Protein AF-A0A5B9YFU1-F1 (afdb_monomer)

pLDDT: mean 89.29, std 12.73, range [35.94, 96.81]

Sequence (88 aa):
MYKGYKVTKKLLRYMEYAKSRYEKIREDREVELWDILAEYEFIMRQPKCIQMFLYDIISDQFTHYGEYSVVRAVNGELYVRKLNSCKA

Structure (mmCIF, N/CA/C/O backbone):
data_AF-A0A5B9YFU1-F1
#
_entry.id   AF-A0A5B9YFU1-F1
#
loop_
_atom_site.group_PDB
_atom_site.id
_atom_site.type_symbol
_atom_site.label_atom_id
_atom_site.label_alt_id
_atom_site.label_comp_id
_atom_site.label_asym_id
_atom_site.label_entity_id
_atom_site.label_seq_id
_atom_site.pdbx_PDB_ins_code
_atom_site.Cartn_x
_atom_site.Cartn_y
_atom_site.Cartn_z
_atom_site.occupancy
_atom_site.B_iso_or_equiv
_atom_site.auth_seq_id
_atom_site.auth_comp_id
_atom_site.auth_asym_id
_atom_site.auth_atom_id
_atom_site.pdbx_PDB_model_num
ATOM 1 N N . MET A 1 1 ? 12.814 -1.023 -20.174 1.00 53.75 1 MET A N 1
ATOM 2 C CA . MET A 1 1 ? 12.340 -0.100 -19.118 1.00 53.75 1 MET A CA 1
ATOM 3 C C . MET A 1 1 ? 10.886 -0.447 -18.816 1.00 53.75 1 MET A C 1
ATOM 5 O O . MET A 1 1 ? 10.079 -0.418 -19.738 1.00 53.75 1 MET A O 1
ATOM 9 N N . TYR A 1 2 ? 10.560 -0.886 -17.596 1.00 62.16 2 TYR A N 1
ATOM 10 C CA . TYR A 1 2 ? 9.183 -1.267 -17.249 1.00 62.16 2 TYR A CA 1
ATOM 11 C C . TYR A 1 2 ? 8.289 -0.021 -17.190 1.00 62.16 2 TYR A C 1
ATOM 13 O O . TYR A 1 2 ? 8.656 0.977 -16.574 1.00 62.16 2 TYR A O 1
ATOM 21 N N . LYS A 1 3 ? 7.122 -0.072 -17.84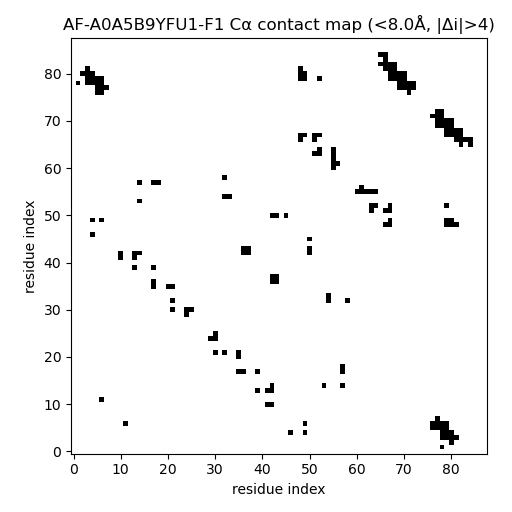1 1.00 74.00 3 LYS A N 1
ATOM 22 C CA . LYS A 1 3 ? 6.127 1.010 -17.816 1.00 74.00 3 LYS A CA 1
ATOM 23 C C . LYS A 1 3 ? 5.278 0.886 -16.545 1.00 74.00 3 LYS A C 1
ATOM 25 O O . LYS A 1 3 ? 4.210 0.283 -16.583 1.00 74.00 3 LYS A O 1
ATOM 30 N N . GLY A 1 4 ? 5.777 1.407 -15.426 1.00 86.44 4 GLY A N 1
ATOM 31 C CA . GLY A 1 4 ? 5.079 1.403 -14.138 1.00 86.44 4 GLY A CA 1
ATOM 32 C C . GLY A 1 4 ? 5.879 2.076 -13.024 1.00 86.44 4 GLY A C 1
ATOM 33 O O . GLY A 1 4 ? 7.055 2.399 -13.188 1.00 86.44 4 GLY A O 1
ATOM 34 N N . TYR A 1 5 ? 5.236 2.271 -11.881 1.00 92.69 5 TYR A N 1
ATOM 35 C CA . TYR A 1 5 ? 5.827 2.843 -10.680 1.00 92.69 5 TYR A CA 1
ATOM 36 C C . TYR A 1 5 ? 6.390 1.737 -9.799 1.00 92.69 5 TYR A C 1
ATOM 38 O O . TYR A 1 5 ? 5.703 0.770 -9.472 1.00 92.69 5 TYR A O 1
ATOM 46 N N . LYS A 1 6 ? 7.661 1.869 -9.426 1.00 93.12 6 LYS A N 1
ATOM 47 C CA . LYS A 1 6 ? 8.352 0.885 -8.594 1.00 93.12 6 LYS A CA 1
ATOM 48 C C . LYS A 1 6 ? 7.824 0.928 -7.163 1.00 93.12 6 LYS A C 1
ATOM 50 O O . LYS A 1 6 ? 7.889 1.968 -6.509 1.00 93.12 6 LYS A O 1
ATOM 55 N N . VAL A 1 7 ? 7.405 -0.219 -6.641 1.00 94.31 7 VAL A N 1
ATOM 56 C CA . VAL A 1 7 ? 7.102 -0.387 -5.218 1.00 94.31 7 VAL A CA 1
ATOM 57 C C . VAL A 1 7 ? 8.423 -0.557 -4.477 1.00 94.31 7 VAL A C 1
ATOM 59 O O . VAL A 1 7 ? 9.084 -1.594 -4.534 1.00 94.31 7 VAL A O 1
ATOM 62 N N . THR A 1 8 ? 8.867 0.514 -3.828 1.00 94.62 8 THR A N 1
ATOM 63 C CA . THR A 1 8 ? 10.156 0.526 -3.128 1.00 94.62 8 THR A CA 1
ATOM 64 C C . THR A 1 8 ? 10.066 -0.173 -1.770 1.00 94.62 8 THR A C 1
ATOM 66 O O . THR A 1 8 ? 9.014 -0.190 -1.137 1.00 94.62 8 THR A O 1
ATOM 69 N N . LYS A 1 9 ? 11.201 -0.658 -1.243 1.00 93.69 9 LYS A N 1
ATOM 70 C CA . LYS A 1 9 ? 11.280 -1.182 0.138 1.00 93.69 9 LYS A CA 1
ATOM 71 C C . LYS A 1 9 ? 10.805 -0.164 1.181 1.00 93.69 9 LYS A C 1
ATOM 73 O O . LYS A 1 9 ? 10.228 -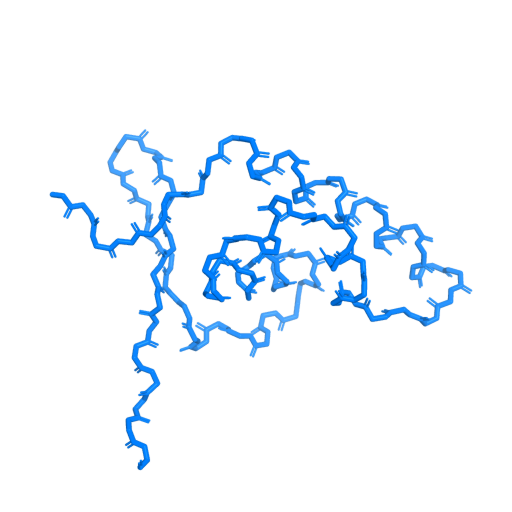0.537 2.195 1.00 93.69 9 LYS A O 1
ATOM 78 N N . LYS A 1 10 ? 11.049 1.132 0.942 1.00 95.25 10 LYS A N 1
ATOM 79 C CA . LYS A 1 10 ? 10.568 2.207 1.821 1.00 95.25 10 LYS A CA 1
ATOM 80 C C . LYS A 1 10 ? 9.041 2.272 1.812 1.00 95.25 10 LYS A C 1
ATOM 82 O O . LYS A 1 10 ? 8.458 2.358 2.883 1.00 95.25 10 LYS A O 1
ATOM 87 N N . LEU A 1 11 ? 8.420 2.176 0.637 1.00 95.62 11 LEU A N 1
ATOM 88 C CA . LEU A 1 11 ? 6.964 2.166 0.506 1.00 95.62 11 LEU A CA 1
ATOM 89 C C . LEU A 1 11 ? 6.335 0.955 1.197 1.00 95.62 11 LEU A C 1
ATOM 91 O O . LEU A 1 11 ? 5.382 1.132 1.943 1.00 95.62 11 LEU A O 1
ATOM 95 N N . LEU A 1 12 ? 6.924 -0.233 1.032 1.00 94.06 12 LEU A N 1
ATOM 96 C CA . LEU A 1 12 ? 6.472 -1.441 1.728 1.00 94.06 12 LEU A CA 1
ATOM 97 C C . LEU A 1 12 ? 6.512 -1.277 3.253 1.00 94.06 12 LEU A C 1
ATOM 99 O O . LEU A 1 12 ? 5.566 -1.656 3.923 1.00 94.06 12 LEU A O 1
ATOM 103 N N . ARG A 1 13 ? 7.546 -0.639 3.817 1.00 96.56 13 ARG A N 1
ATOM 104 C CA . ARG A 1 13 ? 7.578 -0.369 5.268 1.00 96.56 13 ARG A CA 1
ATOM 105 C C . ARG A 1 13 ? 6.432 0.532 5.729 1.00 96.56 13 ARG A C 1
ATOM 107 O O . ARG A 1 13 ? 5.827 0.249 6.753 1.00 96.56 13 ARG A O 1
ATOM 114 N N . TYR A 1 14 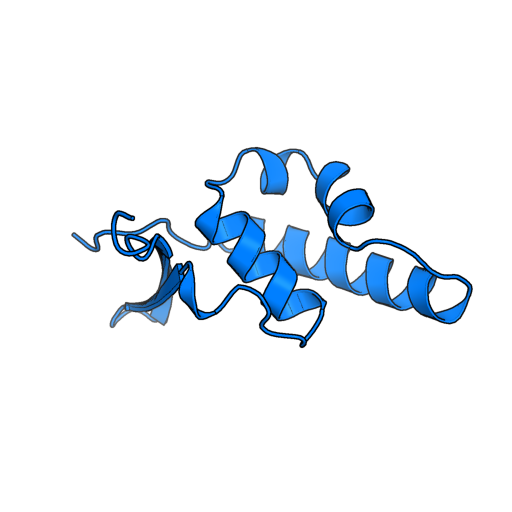? 6.123 1.592 4.982 1.00 96.44 14 TYR A N 1
ATOM 115 C CA . TYR A 1 14 ? 4.981 2.451 5.314 1.00 96.44 14 TYR A CA 1
ATOM 116 C C . TYR A 1 14 ? 3.640 1.731 5.149 1.00 96.44 14 TYR A C 1
ATOM 118 O O . TYR A 1 14 ? 2.745 1.955 5.955 1.00 96.44 14 TYR A O 1
ATOM 126 N N . MET A 1 15 ? 3.521 0.847 4.155 1.00 95.44 15 MET A N 1
ATOM 127 C CA . MET A 1 15 ? 2.353 -0.021 3.985 1.00 95.44 15 MET A CA 1
ATOM 128 C C . MET A 1 15 ? 2.144 -0.917 5.209 1.00 95.44 15 MET A C 1
ATOM 130 O O . MET A 1 15 ? 1.042 -0.945 5.740 1.00 95.44 15 MET A O 1
ATOM 134 N N . GLU A 1 16 ? 3.192 -1.579 5.706 1.00 96.62 16 GLU A N 1
ATOM 135 C CA . GLU A 1 16 ? 3.105 -2.414 6.915 1.00 96.62 16 GLU A CA 1
ATOM 136 C C . GLU A 1 16 ? 2.721 -1.597 8.160 1.00 96.62 16 GLU A C 1
ATOM 138 O O . GLU A 1 16 ? 1.912 -2.039 8.973 1.00 96.62 16 GLU A O 1
ATOM 143 N N . TYR A 1 17 ? 3.247 -0.374 8.304 1.00 96.81 17 TYR A N 1
ATOM 144 C CA . TYR A 1 17 ? 2.851 0.515 9.403 1.00 96.81 17 TYR A CA 1
ATOM 145 C C . TYR A 1 17 ? 1.377 0.915 9.323 1.00 96.81 17 TYR A C 1
ATOM 147 O O . TYR A 1 17 ? 0.680 0.873 10.337 1.00 96.81 17 TYR A O 1
ATOM 155 N N . ALA A 1 18 ? 0.903 1.281 8.130 1.00 96.50 18 ALA A N 1
ATOM 156 C CA . ALA A 1 18 ? -0.497 1.611 7.903 1.00 96.50 18 ALA A CA 1
ATOM 157 C C . ALA A 1 18 ? -1.404 0.398 8.154 1.00 96.50 18 ALA A C 1
ATOM 159 O O . ALA A 1 18 ? -2.428 0.538 8.818 1.00 96.50 18 ALA A O 1
ATOM 160 N N . LYS A 1 19 ? -0.990 -0.796 7.706 1.00 96.62 19 LYS A N 1
ATOM 161 C CA . LYS A 1 19 ? -1.700 -2.058 7.934 1.00 96.62 19 LYS A CA 1
ATOM 162 C C . LYS A 1 19 ? -1.867 -2.359 9.416 1.00 96.62 19 LYS A C 1
ATOM 164 O O . LYS A 1 19 ? -2.993 -2.483 9.881 1.00 96.62 19 LYS A O 1
ATOM 169 N N . SER A 1 20 ? -0.766 -2.386 10.167 1.00 96.06 20 SER A N 1
ATOM 170 C CA . SER A 1 20 ? -0.809 -2.681 11.603 1.00 96.06 20 SER A CA 1
ATOM 171 C C . SER A 1 20 ? -1.679 -1.683 12.367 1.00 96.06 20 SER A C 1
ATOM 173 O O . SER A 1 20 ? -2.372 -2.049 13.315 1.00 96.06 20 SER A O 1
ATOM 175 N 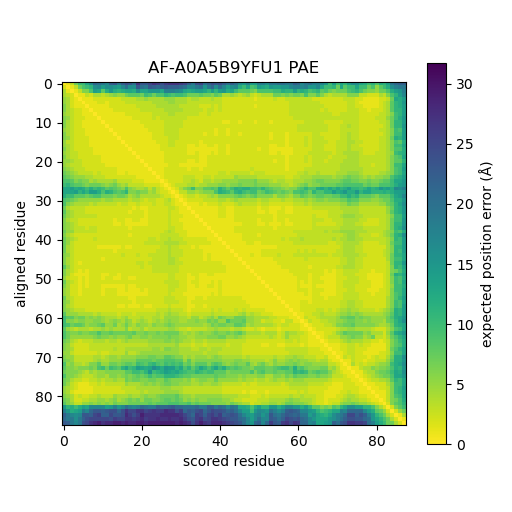N . ARG A 1 21 ? -1.665 -0.409 11.962 1.00 95.19 21 ARG A N 1
ATOM 176 C CA . ARG A 1 21 ? -2.533 0.607 12.556 1.00 95.19 21 ARG A CA 1
ATOM 177 C C . ARG A 1 21 ? -4.003 0.396 12.195 1.00 95.19 21 ARG A C 1
ATOM 179 O O . ARG A 1 21 ? -4.845 0.527 13.077 1.00 95.19 21 ARG A O 1
ATOM 186 N N . TYR A 1 22 ? -4.306 0.080 10.938 1.00 95.56 22 TYR A N 1
ATOM 187 C CA . TYR A 1 22 ? -5.666 -0.219 10.498 1.00 95.56 22 TYR A CA 1
ATOM 188 C C . TYR A 1 22 ? -6.247 -1.410 11.247 1.00 95.56 22 TYR A C 1
ATOM 190 O O . TYR A 1 22 ? -7.328 -1.276 11.806 1.00 95.56 22 TYR A O 1
ATOM 198 N N . GLU A 1 23 ? -5.502 -2.513 11.332 1.00 93.94 23 GLU A N 1
ATOM 199 C CA . GLU A 1 23 ? -5.890 -3.727 12.060 1.00 93.94 23 GLU A CA 1
ATOM 200 C C . GLU A 1 23 ? -6.222 -3.435 13.526 1.00 93.94 23 GLU A C 1
ATOM 202 O O . GLU A 1 23 ? -7.288 -3.816 13.992 1.00 93.94 23 GLU A O 1
ATOM 207 N N . LYS A 1 24 ? -5.386 -2.658 14.222 1.00 94.19 24 LYS A N 1
ATOM 208 C CA . LYS A 1 24 ? -5.656 -2.276 15.616 1.00 94.19 24 LYS A CA 1
ATOM 209 C C . LYS A 1 24 ? -6.913 -1.426 15.776 1.00 94.19 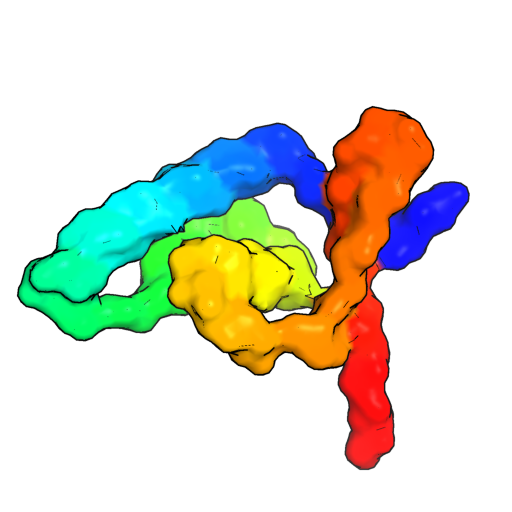24 LYS A C 1
ATOM 211 O O . LYS A 1 24 ? -7.667 -1.621 16.713 1.00 94.19 24 LYS A O 1
ATOM 216 N N . ILE A 1 25 ? -7.131 -0.448 14.896 1.00 92.94 25 ILE A N 1
ATOM 217 C CA . ILE A 1 25 ? -8.261 0.479 15.054 1.00 92.94 25 ILE A CA 1
ATOM 218 C C . ILE A 1 25 ? -9.583 -0.192 14.662 1.00 92.94 25 ILE A C 1
ATOM 220 O O . ILE A 1 25 ? -10.592 0.048 15.321 1.00 92.94 25 ILE A O 1
ATOM 224 N N . ARG A 1 26 ? -9.584 -1.028 13.613 1.00 91.12 26 ARG A N 1
ATOM 225 C CA . ARG A 1 26 ? -10.801 -1.699 13.123 1.00 91.12 26 ARG A CA 1
ATOM 226 C C . ARG A 1 26 ? -11.350 -2.758 14.080 1.00 91.12 26 ARG A C 1
ATOM 228 O O . ARG A 1 26 ? -12.497 -3.159 13.923 1.00 91.12 26 ARG A O 1
ATOM 235 N N . GLU A 1 27 ? -10.536 -3.241 15.019 1.00 88.31 27 GLU A N 1
ATOM 236 C CA . GLU A 1 27 ? -10.987 -4.126 16.101 1.00 88.31 27 GLU A CA 1
ATOM 237 C C . GLU A 1 27 ? -11.909 -3.388 17.085 1.00 88.31 27 GLU A C 1
ATOM 239 O O . GLU A 1 27 ? -12.874 -3.974 17.570 1.00 88.31 27 GLU A O 1
ATOM 244 N N . ASP A 1 28 ? -11.660 -2.095 17.319 1.00 86.88 28 ASP A N 1
ATOM 245 C CA . ASP A 1 28 ? -12.359 -1.301 18.335 1.00 86.88 28 ASP A CA 1
ATOM 246 C C . ASP A 1 28 ? -13.496 -0.434 17.770 1.00 86.88 28 ASP A C 1
ATOM 248 O O . ASP A 1 28 ? -14.443 -0.095 18.484 1.00 86.88 28 ASP A O 1
ATOM 252 N N . ARG A 1 29 ? -13.397 -0.007 16.504 1.00 89.31 29 ARG A N 1
ATOM 253 C CA . ARG A 1 29 ? -14.367 0.898 15.870 1.00 89.31 29 ARG A CA 1
ATOM 254 C C . ARG A 1 29 ? -14.349 0.811 14.349 1.00 89.31 29 ARG A C 1
ATOM 256 O O . ARG A 1 29 ? -13.354 0.428 13.742 1.00 89.31 29 ARG A O 1
ATOM 263 N N . GLU A 1 30 ? -15.424 1.279 13.729 1.00 89.12 30 GLU A N 1
ATOM 264 C CA . GLU A 1 30 ? -15.456 1.505 12.286 1.00 89.12 30 GLU A CA 1
ATOM 265 C C . GLU A 1 30 ? -14.470 2.624 11.906 1.00 89.12 30 GLU A C 1
ATOM 267 O O . GLU A 1 30 ? -14.451 3.697 12.516 1.00 89.12 30 GLU A O 1
ATOM 272 N N . VAL A 1 31 ? -13.594 2.345 10.940 1.00 91.25 31 VAL A N 1
ATOM 273 C CA . VAL A 1 31 ? -12.591 3.292 10.446 1.00 91.25 31 VAL A CA 1
ATOM 274 C C . VAL A 1 31 ? -12.378 3.098 8.951 1.00 91.25 31 VAL A C 1
ATOM 276 O O . VAL A 1 31 ? -12.194 1.976 8.474 1.00 91.25 31 VAL A O 1
ATOM 279 N N . GLU A 1 32 ? -12.343 4.206 8.218 1.00 93.62 32 GLU A N 1
ATOM 280 C CA . GLU A 1 32 ? -12.023 4.206 6.798 1.00 93.62 32 GLU A CA 1
ATOM 281 C C . GLU A 1 32 ? -10.511 4.085 6.591 1.00 93.62 32 GLU A C 1
ATOM 283 O O . GLU A 1 32 ? -9.714 4.884 7.090 1.00 93.62 32 GLU A O 1
ATOM 288 N N . LEU A 1 33 ? -10.082 3.091 5.809 1.00 95.31 33 LEU A N 1
ATOM 289 C CA . LEU A 1 33 ? -8.659 2.878 5.527 1.00 95.31 33 LEU A CA 1
ATOM 290 C C . LEU A 1 33 ? -8.032 4.082 4.800 1.00 95.31 33 LEU A C 1
ATOM 292 O O . LEU A 1 33 ? -6.849 4.370 4.990 1.00 95.31 33 LEU A O 1
ATOM 296 N N . TRP A 1 34 ? -8.810 4.820 4.003 1.00 96.12 34 TRP A N 1
ATOM 297 C CA . TRP A 1 34 ? -8.328 6.041 3.357 1.00 96.12 34 TRP A CA 1
ATOM 298 C C . TRP A 1 34 ? -7.904 7.115 4.359 1.00 96.12 34 TRP A C 1
ATOM 300 O O . TRP A 1 34 ? -6.898 7.778 4.106 1.00 96.12 34 TRP A O 1
ATOM 310 N N . ASP A 1 35 ? -8.587 7.233 5.499 1.00 95.69 35 ASP A N 1
ATOM 311 C CA . ASP A 1 35 ? -8.220 8.189 6.547 1.00 95.69 35 ASP A CA 1
ATOM 312 C C . ASP A 1 35 ? -6.866 7.826 7.155 1.00 95.69 35 ASP A C 1
ATOM 314 O O . ASP A 1 35 ? -6.000 8.680 7.323 1.00 95.69 35 ASP A O 1
ATOM 318 N N . ILE A 1 36 ? -6.629 6.532 7.383 1.00 96.00 36 ILE A N 1
ATOM 319 C CA . ILE A 1 36 ? -5.340 6.046 7.882 1.00 96.00 36 ILE A CA 1
ATOM 320 C C . ILE A 1 36 ? -4.234 6.306 6.862 1.00 96.00 36 ILE A C 1
ATOM 322 O O . ILE A 1 36 ? -3.166 6.789 7.231 1.00 96.00 36 ILE A O 1
ATOM 326 N N . LEU A 1 37 ? -4.466 6.006 5.580 1.00 96.31 37 LEU A N 1
ATOM 327 C CA . LEU A 1 37 ? -3.480 6.242 4.522 1.00 96.31 37 LEU A CA 1
ATOM 328 C C . LEU A 1 37 ? -3.173 7.732 4.332 1.00 96.31 37 LEU A C 1
ATOM 330 O O . LEU A 1 37 ? -2.019 8.070 4.055 1.00 96.31 37 LEU A O 1
ATOM 334 N N . ALA A 1 38 ? -4.163 8.610 4.521 1.00 96.19 38 ALA A N 1
ATOM 335 C CA . ALA A 1 38 ? -4.011 10.057 4.402 1.00 96.19 38 ALA A CA 1
ATOM 336 C C . ALA A 1 38 ? -2.980 10.632 5.388 1.00 96.19 38 ALA A C 1
ATOM 338 O O . ALA A 1 38 ? -2.307 11.613 5.071 1.00 96.19 38 ALA A O 1
ATOM 339 N N . GLU A 1 39 ? -2.783 9.986 6.538 1.00 95.94 39 GLU A N 1
ATOM 340 C CA . GLU A 1 39 ? -1.779 10.383 7.530 1.00 95.94 39 GLU A CA 1
ATOM 341 C C . GLU A 1 39 ? -0.334 10.068 7.101 1.00 95.94 39 GLU A C 1
ATOM 343 O O . GLU A 1 39 ? 0.625 10.620 7.645 1.00 95.94 39 GLU A O 1
ATOM 348 N N . TYR A 1 40 ? -0.141 9.208 6.096 1.00 96.19 40 TYR A N 1
ATOM 349 C CA . TYR A 1 40 ? 1.177 8.851 5.578 1.00 96.19 40 TYR A CA 1
ATOM 350 C C . TYR A 1 40 ? 1.494 9.645 4.311 1.00 96.19 40 TYR A C 1
ATOM 352 O O . TYR A 1 40 ? 1.316 9.167 3.189 1.00 96.19 40 TYR A O 1
ATOM 360 N N . GLU A 1 41 ? 2.080 10.833 4.475 1.00 95.69 41 GLU A N 1
ATOM 361 C CA . GLU A 1 41 ? 2.441 11.717 3.356 1.00 95.69 41 GLU A CA 1
ATOM 362 C C . GLU A 1 41 ? 3.237 10.996 2.247 1.00 95.69 41 GLU A C 1
ATOM 364 O O . GLU A 1 41 ? 3.014 11.210 1.054 1.00 95.69 41 GLU A O 1
ATOM 369 N N . PHE A 1 42 ? 4.146 10.087 2.618 1.00 94.94 42 PHE A N 1
ATOM 370 C CA . PHE A 1 42 ? 4.934 9.319 1.651 1.00 94.94 42 PHE A CA 1
ATOM 371 C C . PHE A 1 42 ? 4.076 8.420 0.745 1.00 94.94 42 PHE A C 1
ATOM 373 O O . PHE A 1 42 ? 4.413 8.261 -0.431 1.00 94.94 42 PHE A O 1
ATOM 380 N N . ILE A 1 43 ? 2.988 7.853 1.280 1.00 95.81 43 ILE A N 1
ATOM 381 C CA . ILE A 1 43 ? 1.996 7.075 0.527 1.00 95.81 43 ILE A CA 1
ATOM 382 C C . ILE A 1 43 ? 1.165 8.018 -0.345 1.00 95.81 43 ILE A C 1
ATOM 384 O O . ILE A 1 43 ? 1.008 7.767 -1.539 1.00 95.81 43 ILE A O 1
ATOM 388 N N . MET A 1 44 ? 0.700 9.135 0.212 1.00 96.06 44 MET A N 1
ATOM 389 C CA . MET A 1 44 ? -0.174 10.073 -0.499 1.00 96.06 44 MET A CA 1
ATOM 390 C C . MET A 1 44 ? 0.512 10.814 -1.650 1.00 96.06 44 MET A C 1
ATOM 392 O O . MET A 1 44 ? -0.140 11.184 -2.623 1.00 96.06 44 MET A O 1
ATOM 396 N N . ARG A 1 45 ? 1.840 10.964 -1.605 1.00 96.12 45 ARG A N 1
ATOM 397 C CA . ARG A 1 45 ? 2.641 11.468 -2.733 1.00 96.12 45 ARG A CA 1
ATOM 398 C C . ARG A 1 45 ? 2.827 10.442 -3.859 1.00 96.12 45 ARG A C 1
ATOM 400 O O . ARG A 1 45 ? 3.327 10.800 -4.924 1.00 96.12 45 ARG A O 1
ATOM 407 N N . GLN A 1 46 ? 2.473 9.171 -3.647 1.00 95.31 46 GLN A N 1
ATOM 408 C CA . GLN A 1 46 ? 2.524 8.171 -4.713 1.00 95.31 46 GLN A CA 1
ATOM 409 C C . GLN A 1 46 ? 1.383 8.381 -5.717 1.00 95.31 46 GLN A C 1
ATOM 411 O O . GLN A 1 46 ? 0.329 8.906 -5.363 1.00 95.31 46 GLN A O 1
ATOM 416 N N . PRO A 1 47 ? 1.537 7.921 -6.966 1.00 94.81 47 PRO A N 1
ATOM 417 C CA . PRO A 1 47 ? 0.456 7.913 -7.946 1.00 94.81 47 PRO A CA 1
ATOM 418 C C . PRO A 1 47 ? -0.776 7.149 -7.458 1.00 94.81 47 PRO A C 1
ATOM 420 O O . PRO A 1 47 ? -0.656 6.149 -6.751 1.00 94.81 47 PRO A O 1
ATOM 423 N N . LYS A 1 48 ? -1.965 7.545 -7.927 1.00 94.31 48 LYS A N 1
ATOM 424 C CA . LYS A 1 48 ? -3.235 6.966 -7.461 1.00 94.31 48 LYS A CA 1
ATOM 425 C C . LYS A 1 48 ? -3.316 5.439 -7.608 1.00 94.31 48 LYS A C 1
ATOM 427 O O . LYS A 1 48 ? -3.804 4.784 -6.700 1.00 94.31 48 LYS A O 1
ATOM 432 N N . CYS A 1 49 ? -2.764 4.863 -8.680 1.00 93.38 49 CYS A N 1
ATOM 433 C CA . CYS A 1 49 ? -2.718 3.403 -8.859 1.00 93.38 49 CYS A CA 1
ATOM 434 C C . CYS A 1 49 ? -1.880 2.680 -7.789 1.00 93.38 49 CYS A C 1
ATOM 436 O O . CYS A 1 49 ? -2.225 1.573 -7.396 1.00 93.38 49 CYS A O 1
ATOM 438 N N . ILE A 1 50 ? -0.810 3.307 -7.284 1.00 95.56 50 ILE A N 1
ATOM 439 C CA . ILE A 1 50 ? -0.047 2.785 -6.145 1.00 95.56 50 ILE A CA 1
ATOM 440 C C . ILE A 1 50 ? -0.889 2.898 -4.876 1.00 95.56 50 ILE A C 1
ATOM 442 O O . ILE A 1 50 ? -0.966 1.936 -4.127 1.00 95.56 50 ILE A O 1
ATOM 446 N N . GLN A 1 51 ? -1.540 4.041 -4.643 1.00 96.69 51 GLN A N 1
ATOM 447 C CA . GLN A 1 51 ? -2.400 4.222 -3.468 1.00 96.69 51 GLN A CA 1
ATOM 448 C C . GLN A 1 51 ? -3.531 3.179 -3.423 1.00 96.69 51 GLN A C 1
ATOM 450 O O . GLN A 1 51 ? -3.750 2.572 -2.385 1.00 96.69 51 GLN A O 1
ATOM 455 N N . MET A 1 52 ? -4.199 2.938 -4.556 1.00 95.88 52 MET A N 1
ATOM 456 C CA . MET A 1 52 ? -5.240 1.914 -4.721 1.00 95.88 52 MET A CA 1
ATOM 457 C C . MET A 1 52 ? -4.699 0.500 -4.496 1.00 95.88 52 MET A C 1
ATOM 459 O O . MET A 1 52 ? -5.294 -0.270 -3.754 1.00 95.88 52 MET A O 1
ATOM 463 N N . PHE A 1 53 ? -3.531 0.181 -5.064 1.00 95.81 53 PHE A N 1
ATOM 464 C CA . PHE A 1 53 ? -2.853 -1.089 -4.798 1.00 95.81 53 PHE A CA 1
ATOM 465 C C . PHE A 1 53 ? -2.582 -1.293 -3.302 1.00 95.81 53 PHE A C 1
ATOM 467 O O . PHE A 1 53 ? -2.839 -2.367 -2.773 1.00 95.81 53 PHE A O 1
ATOM 474 N N . LEU A 1 54 ? -2.083 -0.271 -2.604 1.00 96.25 54 LEU A N 1
ATOM 475 C CA . LEU A 1 54 ? -1.839 -0.362 -1.164 1.00 96.25 54 LEU A CA 1
ATOM 476 C C . LEU A 1 54 ? -3.143 -0.527 -0.376 1.00 96.25 54 LEU A C 1
ATOM 478 O O . LEU A 1 54 ? -3.182 -1.334 0.547 1.00 96.25 54 LEU A O 1
ATOM 482 N N . TYR A 1 55 ? -4.198 0.199 -0.754 1.00 96.38 55 TYR A N 1
ATOM 483 C CA . TYR A 1 55 ? -5.521 0.061 -0.148 1.00 96.38 55 TYR A CA 1
ATOM 484 C C . TYR A 1 55 ? -6.029 -1.381 -0.254 1.00 96.38 55 TYR A C 1
ATOM 486 O O . TYR A 1 55 ? -6.402 -1.979 0.753 1.00 96.38 55 TYR A O 1
ATOM 494 N N . ASP A 1 56 ? -5.994 -1.960 -1.452 1.00 95.75 56 ASP A N 1
ATOM 495 C CA . ASP A 1 56 ? -6.491 -3.314 -1.709 1.00 95.75 56 ASP A CA 1
ATOM 496 C C . ASP A 1 56 ? -5.712 -4.377 -0.931 1.00 95.75 56 ASP A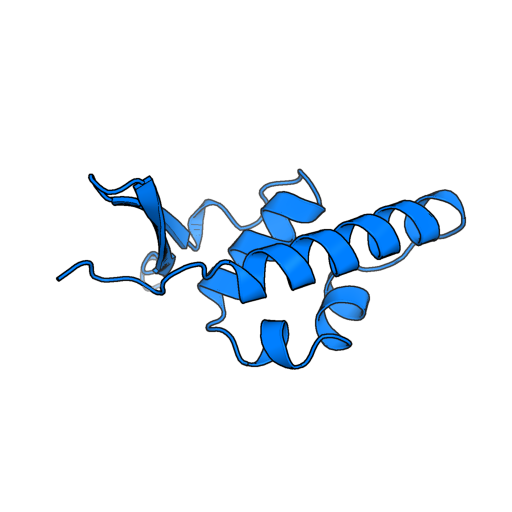 C 1
ATOM 498 O O . ASP A 1 56 ? -6.307 -5.300 -0.384 1.00 95.75 56 ASP A O 1
ATOM 502 N N . ILE A 1 57 ? -4.391 -4.218 -0.819 1.00 95.19 57 ILE A N 1
ATOM 503 C CA . ILE A 1 57 ? -3.525 -5.151 -0.084 1.00 95.19 57 ILE A CA 1
ATOM 504 C C . ILE A 1 57 ? -3.730 -5.060 1.433 1.00 95.19 57 ILE A C 1
ATOM 506 O O . ILE A 1 57 ? -3.613 -6.066 2.131 1.00 95.19 57 ILE A O 1
ATOM 510 N N . ILE A 1 58 ? -4.002 -3.867 1.965 1.00 95.38 58 ILE A N 1
ATOM 511 C CA . ILE A 1 58 ? -4.225 -3.674 3.405 1.00 95.38 58 ILE A CA 1
ATOM 512 C C . ILE A 1 58 ? -5.644 -4.096 3.803 1.00 95.38 58 ILE A C 1
ATOM 514 O O . ILE A 1 58 ? -5.824 -4.702 4.857 1.00 95.38 58 ILE A O 1
ATOM 518 N N . SER A 1 59 ? -6.643 -3.768 2.981 1.00 93.56 59 SER A N 1
ATOM 519 C CA . SER A 1 59 ? -8.049 -4.100 3.244 1.00 93.56 59 SER A CA 1
ATOM 520 C C . SER A 1 59 ? -8.388 -5.567 2.975 1.00 93.56 59 SER A C 1
ATOM 522 O O . SER A 1 59 ? -9.342 -6.064 3.569 1.00 93.56 59 SER A O 1
ATOM 524 N N . ASP A 1 60 ? -7.628 -6.241 2.103 1.00 91.50 60 ASP A N 1
ATOM 525 C CA . ASP A 1 60 ? -7.918 -7.580 1.561 1.00 91.50 60 ASP A CA 1
ATOM 526 C C . ASP A 1 60 ? -9.250 -7.655 0.782 1.00 91.50 60 ASP A C 1
ATOM 528 O O . ASP A 1 60 ? -9.822 -8.721 0.578 1.00 91.50 60 ASP A O 1
ATOM 532 N N . GLN A 1 61 ? -9.768 -6.505 0.333 1.00 88.44 61 GLN A N 1
ATOM 533 C CA . GLN A 1 61 ? -11.053 -6.416 -0.375 1.00 88.44 61 GLN A CA 1
ATOM 534 C C . GLN A 1 61 ? -10.905 -6.349 -1.898 1.00 88.44 61 GLN A C 1
ATOM 536 O O . GLN A 1 61 ? -11.876 -6.586 -2.614 1.00 88.44 61 GLN A O 1
ATOM 541 N N . PHE A 1 62 ? -9.706 -6.026 -2.399 1.00 89.12 62 PHE A N 1
ATOM 542 C CA . PHE A 1 62 ? -9.401 -5.925 -3.831 1.00 89.12 62 PHE A CA 1
ATOM 543 C C . PHE A 1 62 ? -10.409 -5.081 -4.632 1.00 89.12 62 PHE A C 1
ATOM 545 O O . PHE A 1 62 ? -10.719 -5.402 -5.775 1.00 89.12 62 PHE A O 1
ATOM 552 N N . THR A 1 63 ? -10.938 -3.995 -4.064 1.00 89.69 63 THR A N 1
ATOM 553 C CA . THR A 1 63 ? -11.992 -3.179 -4.693 1.00 89.69 63 THR A CA 1
ATOM 554 C C . THR A 1 63 ? -11.510 -2.394 -5.912 1.00 89.69 63 THR A C 1
ATOM 556 O O . THR A 1 63 ? -12.321 -1.994 -6.746 1.00 89.69 63 THR A O 1
ATOM 559 N N . HIS A 1 64 ? -10.198 -2.215 -6.068 1.00 90.50 64 HIS A N 1
ATOM 560 C CA . HIS A 1 64 ? -9.580 -1.447 -7.145 1.00 90.50 64 HIS A CA 1
ATOM 561 C C . HIS A 1 64 ? -8.751 -2.311 -8.110 1.00 90.50 64 HIS A C 1
ATOM 563 O O . HIS A 1 64 ? -8.002 -1.761 -8.921 1.00 90.50 64 HIS A O 1
ATOM 569 N N . TYR A 1 65 ? -8.870 -3.645 -8.082 1.00 86.44 65 TYR A N 1
ATOM 570 C CA . TYR A 1 65 ? -8.036 -4.544 -8.898 1.00 86.44 65 TYR A CA 1
ATOM 571 C C . TYR A 1 65 ? -8.125 -4.280 -10.417 1.00 86.44 65 TYR A C 1
ATOM 573 O O . TYR A 1 65 ? -7.202 -4.611 -11.160 1.00 86.44 65 TYR A O 1
ATOM 581 N N . GLY A 1 66 ? -9.223 -3.675 -10.888 1.00 87.19 66 GLY A N 1
ATOM 582 C CA . GLY A 1 66 ? -9.412 -3.256 -12.283 1.00 87.19 66 GLY A CA 1
ATOM 583 C C . GLY A 1 66 ? -8.720 -1.937 -12.661 1.00 87.19 66 GLY A C 1
ATOM 584 O O . GLY A 1 66 ? -8.584 -1.634 -13.844 1.00 87.19 66 GLY A O 1
ATOM 585 N N . GLU A 1 67 ? -8.246 -1.164 -11.682 1.00 90.25 67 GLU A N 1
ATOM 586 C CA . GLU A 1 67 ? -7.649 0.169 -11.869 1.00 90.25 67 GLU A CA 1
ATOM 587 C C . GLU A 1 67 ? -6.117 0.126 -11.981 1.00 90.25 67 GLU A C 1
ATOM 589 O O . GLU A 1 67 ? -5.470 1.078 -12.443 1.00 90.25 67 GLU A O 1
ATOM 594 N N . TYR A 1 68 ? -5.497 -0.982 -11.573 1.00 92.88 68 TYR A N 1
ATOM 595 C CA . TYR A 1 68 ? -4.051 -1.151 -11.612 1.00 92.88 68 TYR A CA 1
ATOM 596 C C . TYR A 1 68 ? -3.628 -2.552 -12.048 1.00 92.88 68 TYR A C 1
ATOM 598 O O . TYR A 1 68 ? -4.352 -3.531 -11.949 1.00 92.88 68 TYR A O 1
ATOM 606 N N . SER A 1 69 ? -2.395 -2.654 -12.533 1.00 92.62 69 SER A N 1
ATOM 607 C CA . SER A 1 69 ? -1.755 -3.918 -12.876 1.00 92.62 69 SER A CA 1
ATOM 608 C C . SER A 1 69 ? -0.413 -4.011 -12.173 1.00 92.62 69 SER A C 1
ATOM 610 O O . SER A 1 69 ? 0.385 -3.069 -12.202 1.00 92.62 69 SER A O 1
ATOM 612 N N . VAL A 1 70 ? -0.178 -5.161 -11.545 1.00 92.25 70 VAL A N 1
ATOM 613 C CA . VAL A 1 70 ? 1.068 -5.490 -10.858 1.00 92.25 70 VAL A CA 1
ATOM 614 C C . VAL A 1 70 ? 1.953 -6.297 -11.798 1.00 92.25 70 VAL A C 1
ATOM 616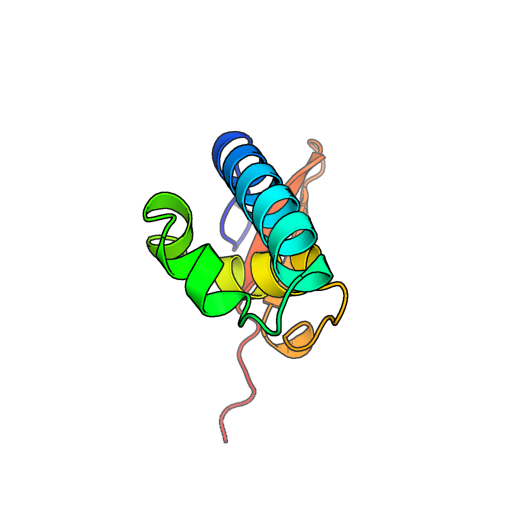 O 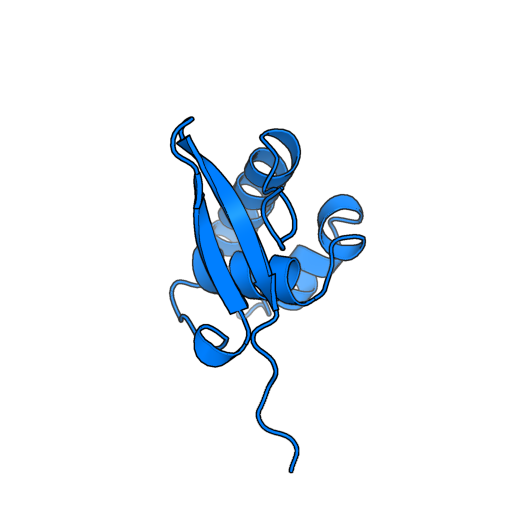O . VAL A 1 70 ? 1.521 -7.288 -12.380 1.00 92.25 70 VAL A O 1
ATOM 619 N N . VAL A 1 71 ? 3.205 -5.879 -11.941 1.00 90.81 71 VAL A N 1
ATOM 620 C CA . VAL A 1 71 ? 4.216 -6.558 -12.750 1.00 90.81 71 VAL A CA 1
ATOM 621 C C . VAL A 1 71 ? 5.412 -6.862 -11.863 1.00 90.81 71 VAL A C 1
ATOM 623 O O . VAL A 1 71 ? 5.985 -5.960 -11.250 1.00 90.81 71 VAL A O 1
ATOM 626 N N . ARG A 1 72 ? 5.806 -8.135 -11.806 1.00 87.81 72 ARG A N 1
ATOM 627 C CA . ARG A 1 72 ? 7.048 -8.559 -11.160 1.00 87.81 72 ARG A CA 1
ATOM 628 C C . ARG A 1 72 ? 8.134 -8.681 -12.223 1.00 87.81 72 ARG A C 1
ATOM 630 O O . ARG A 1 72 ? 8.001 -9.453 -13.167 1.00 87.81 72 ARG A O 1
ATOM 637 N N . ALA A 1 73 ? 9.186 -7.887 -12.086 1.00 83.69 73 ALA A N 1
ATOM 638 C CA . ALA A 1 73 ? 10.348 -7.953 -12.955 1.00 83.69 73 ALA A CA 1
ATOM 639 C C . ALA A 1 73 ? 11.192 -9.203 -12.651 1.00 83.69 73 ALA A C 1
ATOM 641 O O . ALA A 1 73 ? 11.122 -9.771 -11.562 1.00 83.69 73 ALA A O 1
ATOM 642 N N . VAL A 1 74 ? 12.030 -9.606 -13.611 1.00 81.62 74 VAL A N 1
ATOM 643 C CA . VAL A 1 74 ? 12.908 -10.794 -13.517 1.00 81.62 74 VAL A CA 1
ATOM 644 C C . VAL A 1 74 ? 13.858 -10.734 -12.310 1.00 81.62 74 VAL A C 1
ATOM 646 O O . VAL A 1 74 ? 14.192 -11.759 -11.732 1.00 81.62 74 VAL A O 1
ATOM 649 N N . ASN A 1 75 ? 14.242 -9.532 -11.876 1.00 82.38 75 ASN A N 1
ATOM 650 C CA . ASN A 1 75 ? 15.064 -9.300 -10.682 1.00 82.38 75 ASN A CA 1
ATOM 651 C C . ASN A 1 75 ? 14.265 -9.330 -9.357 1.00 82.38 75 ASN A C 1
ATOM 653 O O . ASN A 1 75 ? 14.796 -8.959 -8.312 1.00 82.38 75 ASN A O 1
ATOM 657 N N . GLY A 1 76 ? 12.987 -9.717 -9.392 1.00 84.56 76 GLY A N 1
ATOM 658 C CA . GLY A 1 76 ? 12.094 -9.757 -8.233 1.00 84.56 76 GLY A CA 1
ATOM 659 C C . GLY A 1 76 ? 11.482 -8.408 -7.847 1.00 84.56 76 GLY A C 1
ATOM 660 O O . GLY A 1 76 ? 10.705 -8.351 -6.895 1.00 8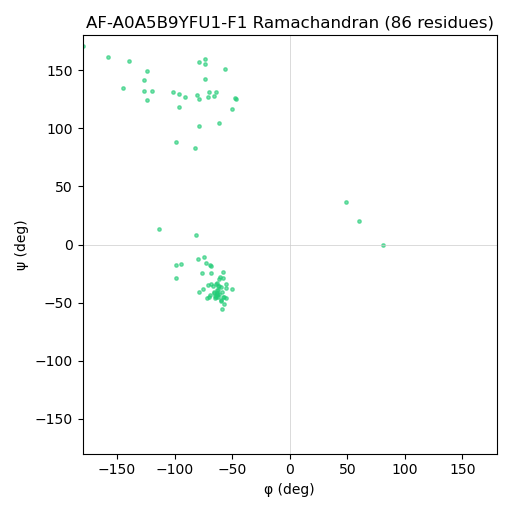4.56 76 GLY A O 1
ATOM 661 N N . GLU A 1 77 ? 11.790 -7.323 -8.562 1.00 89.44 77 GLU A N 1
ATOM 662 C CA . GLU A 1 77 ? 11.239 -6.004 -8.256 1.00 89.44 77 GLU A CA 1
ATOM 663 C C . GLU A 1 77 ? 9.768 -5.893 -8.658 1.00 89.44 77 GLU A C 1
ATOM 665 O O . GLU A 1 77 ? 9.335 -6.406 -9.691 1.00 89.44 77 GLU A O 1
ATOM 670 N N . LEU A 1 78 ? 8.996 -5.194 -7.829 1.00 92.38 78 LEU A N 1
ATOM 671 C CA . LEU A 1 78 ? 7.562 -5.033 -8.002 1.00 92.38 78 LEU A CA 1
ATOM 672 C C . LEU A 1 78 ? 7.248 -3.657 -8.592 1.00 92.38 78 LEU A C 1
ATOM 674 O O . LEU A 1 78 ? 7.716 -2.632 -8.092 1.00 92.38 78 LEU A O 1
ATOM 678 N N . TYR A 1 79 ? 6.426 -3.640 -9.634 1.00 93.44 79 TYR A N 1
ATOM 679 C CA . TYR A 1 79 ? 5.952 -2.431 -10.292 1.00 93.44 79 TYR A CA 1
ATOM 680 C C . TYR A 1 79 ? 4.432 -2.438 -10.358 1.00 93.44 79 TYR A C 1
ATOM 682 O O . TYR A 1 79 ? 3.825 -3.468 -10.637 1.00 93.44 79 TYR A O 1
ATOM 690 N N . VAL A 1 80 ? 3.823 -1.275 -10.158 1.00 93.88 80 VAL A N 1
ATOM 691 C CA . VAL A 1 80 ? 2.383 -1.071 -10.326 1.00 93.88 80 VAL A CA 1
ATOM 692 C C . VAL A 1 80 ? 2.174 -0.021 -11.398 1.00 93.88 80 VAL A C 1
ATOM 694 O O . VAL A 1 80 ? 2.807 1.035 -11.389 1.00 93.88 80 VAL A O 1
ATOM 697 N N . ARG A 1 81 ? 1.285 -0.296 -12.343 1.00 92.12 81 ARG A N 1
ATOM 698 C CA . ARG A 1 81 ? 0.888 0.664 -13.373 1.00 92.12 81 ARG A CA 1
ATOM 699 C C . ARG A 1 81 ? -0.614 0.864 -13.345 1.00 92.12 81 ARG A C 1
ATOM 701 O O . ARG A 1 81 ? -1.349 -0.071 -13.046 1.00 92.12 81 ARG A O 1
ATOM 708 N N . LYS A 1 82 ? -1.057 2.061 -13.718 1.00 90.69 82 LYS A N 1
ATOM 709 C CA . LYS A 1 82 ? -2.470 2.338 -13.961 1.00 90.69 82 LYS A CA 1
ATOM 710 C C . LYS A 1 82 ? -2.946 1.492 -15.147 1.00 90.69 82 LYS A C 1
ATOM 712 O O . LYS A 1 82 ? -2.276 1.463 -16.183 1.00 90.69 82 LYS A O 1
ATOM 717 N N . LEU A 1 83 ? -4.073 0.811 -14.993 1.00 88.25 83 LEU A N 1
ATOM 718 C CA . LEU A 1 83 ? -4.828 0.310 -16.132 1.00 88.25 83 LEU A CA 1
ATOM 719 C C . LEU A 1 83 ? -5.634 1.491 -16.661 1.00 88.25 83 LEU A C 1
ATOM 721 O O . LEU A 1 83 ? -6.249 2.219 -15.888 1.00 88.25 83 LEU A O 1
ATOM 725 N N . ASN A 1 84 ? -5.556 1.759 -17.964 1.00 68.25 84 ASN A N 1
ATOM 726 C CA . ASN A 1 84 ? -6.452 2.747 -18.548 1.00 68.25 84 ASN A CA 1
ATOM 727 C C . ASN A 1 84 ? -7.864 2.205 -18.335 1.00 68.25 84 ASN A C 1
ATOM 729 O O . ASN A 1 84 ? -8.251 1.257 -19.018 1.00 68.25 84 ASN A O 1
ATOM 733 N N . SER A 1 85 ? -8.597 2.778 -17.381 1.00 52.97 85 SER A N 1
ATOM 734 C CA . SER A 1 85 ? -10.043 2.666 -17.348 1.00 52.97 85 SER A CA 1
ATOM 735 C C . SER A 1 85 ? -10.522 2.968 -18.765 1.00 52.97 85 SER A C 1
ATOM 737 O O . SER A 1 85 ? -10.084 3.951 -19.378 1.00 52.97 85 SER A O 1
ATOM 739 N N . CYS A 1 86 ? -11.287 2.042 -19.351 1.00 37.41 86 CYS A N 1
ATOM 740 C CA . CYS A 1 86 ? -11.890 2.264 -20.657 1.00 37.41 86 CYS A CA 1
ATOM 741 C C . CYS A 1 86 ? -12.530 3.651 -20.626 1.00 37.41 86 CYS A C 1
ATOM 743 O O . CYS A 1 86 ? -13.276 3.960 -19.698 1.00 37.41 86 CYS A O 1
ATOM 745 N N . LYS A 1 87 ? -12.163 4.500 -21.594 1.00 38.47 87 LYS A N 1
ATOM 746 C CA . LYS A 1 87 ? -12.861 5.763 -21.826 1.00 38.47 87 LYS A CA 1
ATOM 747 C C . LYS A 1 87 ? -14.354 5.432 -21.907 1.00 38.47 87 LYS A C 1
ATOM 749 O O . LYS A 1 87 ? -14.730 4.659 -22.787 1.00 38.47 87 LYS A O 1
ATOM 754 N N . ALA A 1 88 ? -15.141 5.960 -20.977 1.00 35.94 88 ALA A N 1
ATOM 755 C CA . ALA A 1 88 ? -16.545 6.231 -21.241 1.00 35.94 88 ALA A CA 1
ATOM 756 C C . ALA A 1 88 ? -16.616 7.506 -22.087 1.00 35.94 88 ALA A C 1
ATOM 758 O O . ALA A 1 88 ? -15.816 8.431 -21.801 1.00 35.94 88 ALA A O 1
#

Foldseek 3Di:
DDAFAWCDPVNVVVLVVLLVVCVVVVVPDDDDSVVSQVVPVVLVPDDPQSVLVSNCVSVVPCPCVQQWDWDQDPVRTIGIDGDPPPDD

Solvent-accessible surface area (backbone atoms only — not comparable to full-atom values): 5299 Å² total; per-residue (Å²): 134,82,89,49,48,72,63,44,77,69,55,53,53,54,50,53,52,50,34,57,52,49,57,60,47,55,76,78,41,94,71,63,66,67,63,59,46,64,74,36,60,79,54,63,72,42,58,67,40,52,46,41,52,52,49,23,68,62,68,72,68,51,84,45,60,79,43,34,45,79,45,73,44,97,88,71,50,44,26,37,24,67,39,81,67,76,84,126

Mean predicted aligned error: 4.81 Å

Secondary structure (DSSP, 8-state):
--SSEE--HHHHHHHHHHHHHHHHHHHHS---HHHHHHT-HHHHTS-HHHHHHHHHHHHS--TTTTTEEEEE-TTS-EEEEE--PPP-

Radius of gyration: 13.61 Å; Cα contacts (8 Å, |Δi|>4): 100; chains: 1; bounding box: 32×22×40 Å

Nearest PDB structures (foldseek):
  5ujm-assembly1_B  TM=3.709E-01  e=7.086E-01  Homo sapiens
  5c8h-assembly1_A  TM=3.708E-01  e=8.599E-01  Homo sapiens
  2dqr-assembly2_C  TM=4.287E-01  e=1.441E+00  Bacillus subtilis
  6i8n-assembly1_A  TM=3.363E-01  e=1.266E+00  Lactococcus cremoris subsp. cremoris MG1363
  2dqr-assembly2_D  TM=4.327E-01  e=1.043E+00  Bacillus subtilis